Protein AF-A0A7X4Y322-F1 (afdb_monomer_lite)

Foldseek 3Di:
DVVPPDDAWDFDPPDLGDIDGPDDLVVVADPVRGRVNVVVVVVSVVVVVVVVVVVVPPPPPPPDDDDD

pLDDT: mean 82.87, std 16.88, range [44.19, 96.12]

Structure (mmCIF, N/CA/C/O backbone):
data_AF-A0A7X4Y322-F1
#
_entry.id   AF-A0A7X4Y322-F1
#
loop_
_atom_site.g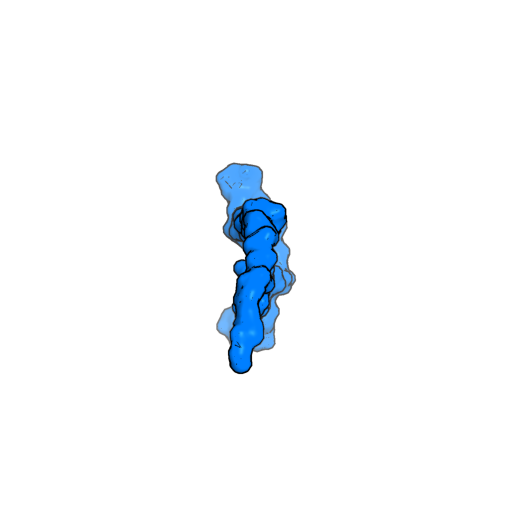roup_PDB
_atom_site.id
_atom_site.type_symbol
_atom_site.label_atom_id
_atom_site.label_alt_id
_atom_site.label_comp_id
_atom_site.label_asym_id
_atom_site.label_entity_id
_atom_site.label_seq_id
_atom_site.pdbx_PDB_ins_code
_atom_site.Cartn_x
_atom_site.Cartn_y
_atom_site.Cartn_z
_atom_site.occupancy
_atom_site.B_iso_or_equiv
_atom_site.auth_seq_id
_atom_site.auth_comp_id
_atom_site.auth_asym_id
_atom_site.auth_atom_id
_atom_site.pdbx_PDB_model_num
ATOM 1 N N . SER A 1 1 ? 7.732 -12.089 -9.914 1.00 61.62 1 SER A N 1
ATOM 2 C CA . SER A 1 1 ? 8.303 -11.666 -11.211 1.00 61.62 1 SER A CA 1
ATOM 3 C C . SER A 1 1 ? 7.442 -12.201 -12.329 1.00 61.62 1 SER A C 1
ATOM 5 O O . SER A 1 1 ? 6.689 -13.129 -12.045 1.00 61.62 1 SER A O 1
ATOM 7 N N . PRO A 1 2 ? 7.515 -11.674 -13.564 1.00 74.00 2 PRO A N 1
ATOM 8 C CA . PRO A 1 2 ? 6.615 -12.074 -14.653 1.00 74.00 2 PRO A CA 1
ATOM 9 C C . PRO A 1 2 ? 6.532 -13.596 -14.863 1.00 74.00 2 PRO A C 1
ATOM 11 O O . PRO A 1 2 ? 5.471 -14.116 -15.181 1.00 74.00 2 PRO A O 1
ATOM 14 N N . ASP A 1 3 ? 7.622 -14.311 -14.563 1.00 83.62 3 ASP A N 1
ATOM 15 C CA . ASP A 1 3 ? 7.730 -15.769 -14.699 1.00 83.62 3 ASP A CA 1
ATOM 16 C C . ASP A 1 3 ? 7.308 -16.567 -13.445 1.00 83.62 3 ASP A C 1
ATOM 18 O O . ASP A 1 3 ? 7.518 -17.776 -13.381 1.00 83.62 3 ASP A O 1
ATOM 22 N N . GLY A 1 4 ? 6.806 -15.913 -12.391 1.00 79.19 4 GLY A N 1
ATOM 23 C CA . GLY A 1 4 ? 6.329 -16.547 -11.148 1.00 79.19 4 GLY A CA 1
ATOM 24 C C . GLY A 1 4 ? 7.394 -17.234 -10.276 1.00 79.19 4 GLY A C 1
ATOM 25 O O . GLY A 1 4 ? 7.075 -17.747 -9.211 1.00 79.19 4 GLY A O 1
ATOM 26 N N . ARG A 1 5 ? 8.665 -17.238 -10.695 1.00 85.12 5 ARG A N 1
ATOM 27 C CA . ARG A 1 5 ? 9.768 -17.942 -10.008 1.00 85.12 5 ARG A CA 1
ATOM 28 C C . ARG A 1 5 ? 10.292 -17.248 -8.757 1.00 85.12 5 ARG A C 1
ATOM 30 O O . ARG A 1 5 ? 10.904 -17.896 -7.914 1.00 85.12 5 ARG A O 1
ATOM 37 N N . LEU A 1 6 ? 10.095 -15.938 -8.659 1.00 85.25 6 LEU A N 1
ATOM 38 C CA . LEU A 1 6 ? 10.540 -15.140 -7.523 1.00 85.25 6 LEU A CA 1
ATOM 39 C C . LEU A 1 6 ? 9.322 -14.615 -6.774 1.00 85.25 6 LEU A C 1
ATOM 41 O O . LEU A 1 6 ? 8.437 -13.994 -7.375 1.00 85.25 6 LEU A O 1
ATOM 45 N N . VAL A 1 7 ? 9.319 -14.857 -5.466 1.00 87.19 7 VAL A N 1
ATOM 46 C CA . VAL A 1 7 ? 8.348 -14.289 -4.534 1.00 87.19 7 VAL A CA 1
ATOM 47 C C . VAL A 1 7 ? 8.657 -12.804 -4.379 1.00 87.19 7 VAL A C 1
ATOM 49 O O . VAL A 1 7 ? 9.748 -12.432 -3.954 1.00 87.19 7 VAL A O 1
ATOM 52 N N . GLU A 1 8 ? 7.701 -11.954 -4.746 1.00 89.50 8 GLU A N 1
ATOM 53 C CA . GLU A 1 8 ? 7.857 -10.494 -4.679 1.00 89.50 8 GLU A CA 1
ATOM 54 C C . GLU A 1 8 ? 7.180 -9.885 -3.454 1.00 89.50 8 GLU A C 1
ATOM 56 O O . GLU A 1 8 ? 7.657 -8.869 -2.945 1.00 89.50 8 GLU A O 1
ATOM 61 N N . ILE A 1 9 ? 6.084 -10.495 -2.993 1.00 92.31 9 ILE A N 1
ATOM 62 C CA . ILE A 1 9 ? 5.280 -10.042 -1.857 1.00 92.31 9 ILE A CA 1
ATOM 63 C C . ILE A 1 9 ? 4.841 -11.262 -1.041 1.00 92.31 9 ILE A C 1
ATOM 65 O O . ILE A 1 9 ? 4.473 -12.289 -1.614 1.00 92.31 9 ILE A O 1
ATOM 69 N N . ILE A 1 10 ? 4.872 -11.138 0.285 1.00 94.00 10 ILE A N 1
ATOM 70 C CA . ILE A 1 10 ? 4.305 -12.100 1.234 1.00 94.00 10 ILE A CA 1
ATOM 71 C C . ILE A 1 10 ? 3.307 -11.409 2.161 1.00 94.00 10 ILE A C 1
ATOM 73 O O . ILE A 1 10 ? 3.525 -10.269 2.573 1.00 94.00 10 ILE A O 1
ATOM 77 N N . GLU A 1 11 ? 2.251 -12.130 2.529 1.00 94.88 11 GLU A N 1
ATOM 78 C CA . GLU A 1 11 ? 1.247 -11.704 3.505 1.00 94.88 11 GLU A CA 1
ATOM 79 C C . GLU A 1 11 ? 1.033 -12.815 4.539 1.00 94.88 11 GLU A C 1
ATOM 81 O O . GLU A 1 11 ? 1.150 -14.001 4.219 1.00 94.88 11 GLU A O 1
ATOM 86 N N . LEU A 1 12 ? 0.727 -12.441 5.785 1.00 94.50 12 LEU A N 1
ATOM 87 C CA . LEU A 1 12 ? 0.445 -13.390 6.864 1.00 94.50 12 LEU A CA 1
ATOM 88 C C . LEU A 1 12 ? -1.039 -13.335 7.231 1.00 94.50 12 LEU A C 1
ATOM 90 O O . LEU A 1 12 ? -1.517 -12.321 7.731 1.00 94.50 12 LEU A O 1
ATOM 94 N N . LYS A 1 13 ? -1.748 -14.447 7.010 1.00 91.69 13 LYS A N 1
ATOM 95 C CA . LYS A 1 13 ? -3.211 -14.540 7.143 1.00 91.69 13 LYS A CA 1
ATOM 96 C C . LYS A 1 13 ? -3.741 -14.166 8.533 1.00 91.69 13 LYS A C 1
ATOM 98 O O . LYS A 1 13 ? -4.774 -13.516 8.627 1.00 91.69 13 LYS A O 1
ATOM 103 N N . ASP A 1 14 ? -3.034 -14.561 9.589 1.00 92.44 14 ASP A N 1
ATOM 104 C CA . ASP A 1 14 ? -3.493 -14.408 10.977 1.00 92.44 14 ASP A CA 1
ATOM 105 C C . ASP A 1 14 ? -2.915 -13.160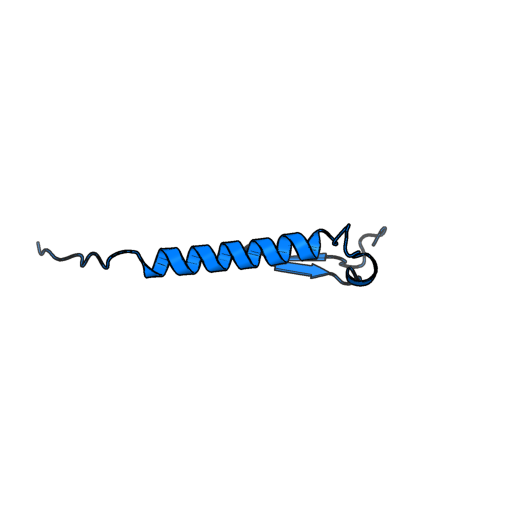 11.669 1.00 92.44 14 ASP A C 1
ATOM 107 O O . ASP A 1 14 ? -2.896 -13.067 12.896 1.00 92.44 14 ASP A O 1
ATOM 111 N N . HIS A 1 15 ? -2.425 -12.189 10.892 1.00 90.88 15 HIS A N 1
ATOM 112 C CA . HIS A 1 15 ? -1.941 -10.912 11.407 1.00 90.88 15 HIS A CA 1
ATOM 113 C C . HIS A 1 15 ? -2.766 -9.760 10.814 1.00 90.88 15 HIS A C 1
ATOM 115 O O . HIS A 1 15 ? -2.966 -9.727 9.601 1.00 90.88 15 HIS A O 1
ATOM 121 N N . PRO A 1 16 ? -3.225 -8.784 11.626 1.00 90.12 16 PRO A N 1
ATOM 122 C CA . PRO A 1 16 ? -4.161 -7.743 11.180 1.00 90.12 16 PRO A CA 1
ATOM 123 C C . PRO A 1 16 ? -3.625 -6.891 10.024 1.00 90.12 16 PRO A C 1
ATOM 125 O O . PRO A 1 16 ? -4.395 -6.379 9.216 1.00 90.12 16 PRO A O 1
ATOM 128 N N . TRP A 1 17 ? -2.304 -6.740 9.940 1.00 95.38 17 TRP A N 1
ATOM 129 C CA . TRP A 1 17 ? -1.634 -6.157 8.784 1.00 95.38 17 TRP A CA 1
ATOM 130 C C . TRP A 1 17 ? -0.188 -6.648 8.733 1.00 95.38 17 TRP A C 1
ATOM 132 O O . TRP A 1 17 ? 0.595 -6.335 9.629 1.00 95.38 17 TRP A O 1
ATOM 142 N N . PHE A 1 18 ? 0.170 -7.468 7.747 1.00 95.19 18 PHE A N 1
ATOM 143 C CA . PHE A 1 18 ? 1.540 -7.950 7.554 1.00 95.19 18 PHE A CA 1
ATOM 144 C C . PHE A 1 18 ? 1.835 -8.064 6.066 1.00 95.19 18 PHE A C 1
ATOM 146 O O . PHE A 1 18 ? 1.210 -8.868 5.378 1.00 95.19 18 PHE A O 1
ATOM 153 N N . ILE A 1 19 ? 2.800 -7.278 5.594 1.00 94.81 19 ILE A N 1
ATOM 154 C CA . ILE A 1 19 ? 3.261 -7.299 4.208 1.00 94.81 19 ILE A CA 1
ATOM 155 C C . ILE A 1 19 ? 4.788 -7.247 4.208 1.00 94.81 19 ILE A C 1
ATOM 157 O O . ILE A 1 19 ? 5.379 -6.354 4.815 1.00 94.81 19 ILE A O 1
ATOM 161 N N . GLY A 1 20 ? 5.420 -8.183 3.502 1.00 93.38 20 GLY A N 1
ATOM 162 C CA . GLY A 1 20 ? 6.841 -8.126 3.158 1.00 93.38 20 GLY A CA 1
ATOM 163 C C . GLY A 1 20 ? 7.005 -8.018 1.647 1.00 93.38 20 GLY A C 1
ATOM 164 O O . GLY A 1 20 ? 6.399 -8.803 0.926 1.00 93.38 20 GLY A O 1
ATOM 165 N N . CYS A 1 21 ? 7.805 -7.070 1.160 1.00 93.31 21 CYS A N 1
ATOM 166 C CA . CYS A 1 21 ? 8.101 -6.914 -0.265 1.00 93.31 21 CYS A CA 1
ATOM 167 C C . CYS A 1 21 ? 9.609 -6.974 -0.528 1.00 93.31 21 CYS A C 1
ATOM 169 O O . CYS 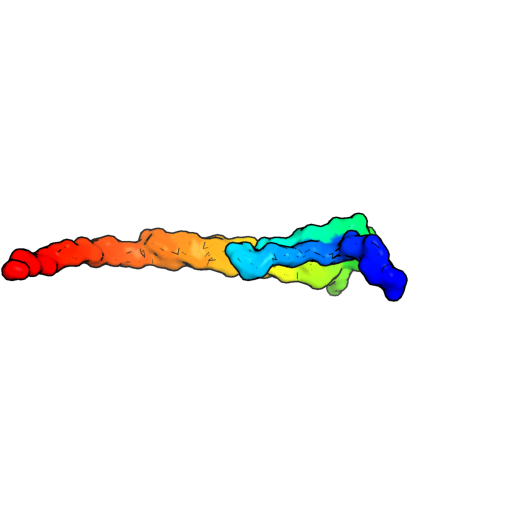A 1 21 ? 10.404 -6.496 0.276 1.00 93.31 21 CYS A O 1
ATOM 171 N N . GLN A 1 22 ? 10.000 -7.558 -1.662 1.00 92.62 22 GLN A N 1
ATOM 172 C CA . GLN A 1 22 ? 11.407 -7.636 -2.079 1.00 92.62 22 GLN A CA 1
ATOM 173 C C . GLN A 1 22 ? 11.897 -6.338 -2.748 1.00 92.62 22 GLN A C 1
ATOM 175 O O . GLN A 1 22 ? 13.082 -6.020 -2.715 1.00 92.62 22 GLN A O 1
ATOM 180 N N . PHE A 1 23 ? 10.989 -5.591 -3.375 1.00 90.75 23 PHE A N 1
ATOM 181 C CA . PHE A 1 23 ? 11.299 -4.327 -4.039 1.00 90.75 23 PHE A CA 1
ATOM 182 C C . PHE A 1 23 ? 11.329 -3.151 -3.054 1.00 90.75 23 PHE A C 1
ATOM 184 O O . PHE A 1 23 ? 10.894 -3.271 -1.912 1.00 90.75 23 PHE A O 1
ATOM 191 N N . HIS A 1 24 ? 11.793 -2.000 -3.547 1.00 92.56 24 HIS A N 1
ATOM 192 C CA . HIS A 1 24 ? 11.967 -0.757 -2.793 1.00 92.56 24 HIS A CA 1
ATOM 193 C C . HIS A 1 24 ? 10.824 0.253 -3.062 1.00 92.56 24 HIS A C 1
ATOM 195 O O . HIS A 1 24 ? 10.956 1.111 -3.948 1.00 92.56 24 HIS A O 1
ATOM 201 N N . PRO A 1 25 ? 9.662 0.159 -2.372 1.00 91.12 25 PRO A N 1
ATOM 202 C CA . PRO A 1 25 ? 8.542 1.092 -2.550 1.00 91.12 25 PRO A CA 1
ATOM 203 C C . PRO A 1 25 ? 8.873 2.534 -2.134 1.00 91.12 25 PRO A C 1
ATOM 205 O O . PRO A 1 25 ? 8.212 3.470 -2.585 1.00 91.12 25 PRO A O 1
ATOM 208 N N . GLU A 1 26 ? 9.906 2.740 -1.316 1.00 91.62 26 GLU A N 1
ATOM 209 C CA . GLU A 1 26 ? 10.365 4.046 -0.840 1.00 91.62 26 GLU A CA 1
ATOM 210 C C . GLU A 1 26 ? 10.778 4.976 -1.980 1.00 91.62 26 GLU A C 1
ATOM 212 O O . GLU A 1 26 ? 10.448 6.160 -1.955 1.00 91.62 26 GLU A O 1
ATOM 217 N N . PHE A 1 27 ? 11.407 4.451 -3.035 1.00 92.19 27 PHE A N 1
ATOM 218 C CA . PHE A 1 27 ? 11.847 5.273 -4.166 1.00 92.19 27 PHE A CA 1
ATOM 219 C C . PHE A 1 27 ? 10.681 5.772 -5.027 1.00 92.19 27 PHE A C 1
ATOM 221 O O . PHE A 1 27 ? 10.807 6.777 -5.736 1.00 92.19 27 PHE A O 1
ATOM 228 N N . LYS A 1 28 ? 9.532 5.089 -4.952 1.00 90.31 28 LYS A N 1
ATOM 229 C CA . LYS A 1 28 ? 8.305 5.452 -5.669 1.00 90.31 28 LYS A CA 1
ATOM 230 C C . LYS A 1 28 ? 7.373 6.346 -4.852 1.00 90.31 28 LYS A C 1
ATOM 232 O O . LYS A 1 28 ? 6.498 6.969 -5.439 1.00 90.31 28 LYS A O 1
ATOM 237 N N . SER A 1 29 ? 7.566 6.451 -3.538 1.00 91.75 29 SER A N 1
ATOM 238 C CA . SER A 1 29 ? 6.745 7.304 -2.676 1.00 91.75 29 SER A CA 1
ATOM 239 C C . SER A 1 29 ? 7.090 8.785 -2.861 1.00 91.75 29 SER A C 1
ATOM 241 O O . SER A 1 29 ? 8.266 9.158 -2.852 1.00 91.75 29 SER A O 1
ATOM 243 N N . LYS A 1 30 ? 6.080 9.652 -3.000 1.00 94.12 30 LYS A N 1
ATOM 244 C CA . LYS A 1 30 ? 6.240 11.114 -3.094 1.00 94.12 30 LYS A CA 1
ATOM 245 C C . LYS A 1 30 ? 5.474 11.824 -1.971 1.00 94.12 30 LYS A C 1
ATOM 247 O O . LYS A 1 30 ? 4.511 11.266 -1.457 1.00 94.12 30 LYS A O 1
ATOM 252 N N . PRO A 1 31 ? 5.845 13.065 -1.598 1.00 91.19 31 PRO A N 1
ATOM 253 C CA . PRO A 1 31 ? 5.156 13.798 -0.530 1.00 91.19 31 PRO A CA 1
ATOM 254 C C . PRO A 1 31 ? 3.649 13.990 -0.761 1.00 91.19 31 PRO A C 1
ATOM 256 O O . PRO A 1 31 ? 2.871 13.883 0.180 1.00 91.19 31 PRO A O 1
ATOM 259 N N . PHE A 1 32 ? 3.241 14.247 -2.008 1.00 94.81 32 PHE A N 1
ATOM 260 C CA . PHE A 1 32 ? 1.834 14.451 -2.388 1.00 94.81 32 PHE A CA 1
ATOM 261 C C . PHE A 1 32 ? 1.175 13.207 -2.998 1.00 94.81 32 PHE A C 1
ATOM 263 O O . PHE A 1 32 ? -0.015 13.235 -3.291 1.00 94.81 32 PHE A O 1
ATOM 270 N N . ASP A 1 33 ? 1.942 12.135 -3.187 1.00 94.12 33 ASP A N 1
ATOM 271 C CA . ASP A 1 33 ? 1.467 10.852 -3.705 1.00 94.12 33 ASP A CA 1
ATOM 272 C C . ASP A 1 33 ? 2.222 9.723 -2.981 1.00 94.12 33 ASP A C 1
ATOM 274 O O . ASP A 1 33 ? 3.210 9.172 -3.490 1.00 94.12 33 ASP A O 1
ATOM 278 N N . PRO A 1 34 ? 1.879 9.478 -1.704 1.00 94.94 34 PRO A N 1
ATOM 279 C CA . PRO A 1 34 ? 2.569 8.491 -0.895 1.00 94.94 34 PRO A CA 1
ATOM 280 C C . PRO A 1 34 ? 2.243 7.079 -1.381 1.00 94.94 34 PRO A C 1
ATOM 282 O O . PRO A 1 34 ? 1.104 6.764 -1.725 1.00 94.94 34 PRO A O 1
ATOM 285 N N . HIS A 1 35 ? 3.238 6.191 -1.348 1.00 95.19 35 HIS A N 1
ATOM 286 C CA . HIS A 1 35 ? 3.031 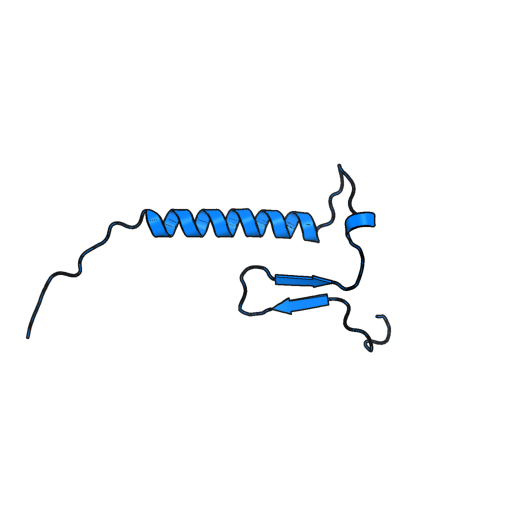4.822 -1.808 1.00 95.19 35 HIS A CA 1
ATOM 287 C C . HIS A 1 35 ? 1.945 4.117 -0.961 1.00 95.19 35 HIS A C 1
ATOM 289 O O . HIS A 1 35 ? 2.026 4.153 0.275 1.00 95.19 35 HIS A O 1
ATOM 295 N N . PRO A 1 36 ? 0.974 3.409 -1.576 1.00 94.38 36 PRO A N 1
ATOM 296 C CA . PRO A 1 36 ? -0.159 2.805 -0.865 1.00 94.38 36 PRO A CA 1
ATOM 297 C C . PRO A 1 36 ? 0.229 1.869 0.288 1.00 94.38 36 PRO A C 1
ATOM 299 O O . PRO A 1 36 ? -0.458 1.819 1.309 1.00 94.38 36 PRO A O 1
ATOM 302 N N . LEU A 1 37 ? 1.360 1.162 0.164 1.00 94.00 37 LEU A N 1
ATOM 303 C CA . LEU A 1 37 ? 1.891 0.315 1.242 1.00 94.00 37 LEU A CA 1
ATOM 304 C C . LEU A 1 37 ? 2.135 1.106 2.533 1.00 94.00 37 LEU A C 1
ATOM 306 O O . LEU A 1 37 ? 1.701 0.671 3.594 1.00 94.00 37 LEU A O 1
ATOM 310 N N . PHE A 1 38 ? 2.748 2.289 2.454 1.00 94.50 38 PHE A N 1
ATOM 311 C CA . PHE A 1 38 ? 3.006 3.100 3.645 1.00 94.50 38 PHE A CA 1
ATOM 312 C C . PHE A 1 38 ? 1.716 3.690 4.216 1.00 94.50 38 PHE A C 1
ATOM 314 O O . PHE A 1 38 ? 1.520 3.678 5.427 1.00 94.50 38 PHE A O 1
ATOM 321 N N . VAL A 1 39 ? 0.804 4.152 3.356 1.00 95.81 39 VAL A N 1
ATOM 322 C CA . VAL A 1 39 ? -0.497 4.686 3.793 1.00 95.81 39 VAL A CA 1
ATOM 323 C C . VAL A 1 39 ? -1.297 3.622 4.548 1.00 95.81 39 VAL A C 1
ATOM 325 O O . VAL A 1 39 ? -1.791 3.874 5.648 1.00 95.81 39 VAL A O 1
ATOM 328 N N . SER A 1 40 ? -1.394 2.417 3.981 1.00 95.31 40 SER A N 1
ATOM 329 C CA . SER A 1 40 ? -2.117 1.306 4.603 1.00 95.31 40 SER A CA 1
ATOM 330 C C . SER A 1 40 ? -1.455 0.828 5.900 1.00 95.31 40 SER A C 1
ATOM 332 O O . SER A 1 40 ? -2.170 0.561 6.864 1.00 95.31 40 SER A O 1
ATOM 334 N N . PHE A 1 41 ? -0.118 0.816 5.970 1.00 95.69 41 PHE A N 1
ATOM 335 C CA . PHE A 1 41 ? 0.619 0.484 7.190 1.00 95.69 41 PHE A CA 1
ATOM 336 C C . PHE A 1 41 ? 0.285 1.431 8.342 1.00 95.69 41 PHE A C 1
ATOM 338 O O . PHE A 1 41 ? -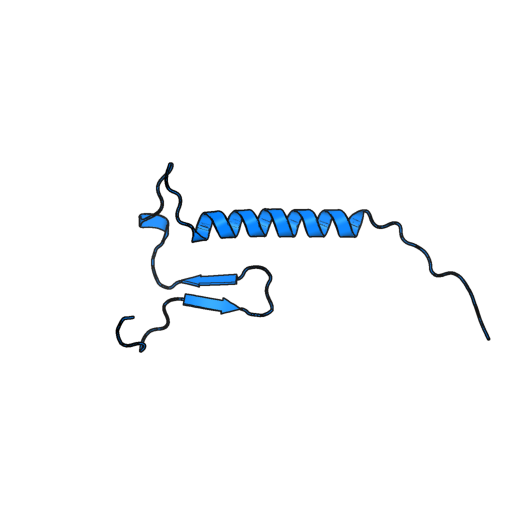0.064 0.995 9.438 1.00 95.69 41 PHE A O 1
ATOM 345 N N . ILE A 1 42 ? 0.354 2.742 8.096 1.00 96.12 42 ILE A N 1
ATOM 346 C CA . ILE A 1 42 ? 0.061 3.741 9.128 1.00 96.12 42 ILE A CA 1
ATOM 347 C C . ILE A 1 42 ? -1.399 3.651 9.572 1.00 96.12 42 ILE A C 1
ATOM 349 O O . ILE A 1 42 ? -1.674 3.721 10.770 1.00 96.12 42 ILE A O 1
ATOM 353 N N . LYS A 1 43 ? -2.330 3.431 8.636 1.00 96.12 43 LYS A N 1
ATOM 354 C CA . LYS A 1 43 ? -3.739 3.200 8.969 1.00 96.12 43 LYS A CA 1
ATOM 355 C C . LYS A 1 43 ? -3.906 1.987 9.891 1.00 96.12 43 LYS A C 1
ATOM 357 O O . LYS A 1 43 ? -4.528 2.116 10.939 1.00 96.12 43 LYS A O 1
ATOM 362 N N . ALA A 1 44 ? -3.279 0.858 9.564 1.00 95.62 44 ALA A N 1
ATOM 363 C CA . ALA A 1 44 ? -3.329 -0.338 10.400 1.00 95.62 44 ALA A CA 1
ATOM 364 C C . ALA A 1 44 ? -2.738 -0.109 11.803 1.00 95.62 44 ALA A C 1
ATOM 366 O O . ALA A 1 44 ? -3.279 -0.602 12.791 1.00 95.62 44 ALA A O 1
ATOM 367 N N . CYS A 1 45 ? -1.669 0.685 11.921 1.00 95.69 45 CYS A N 1
ATOM 368 C CA . CYS A 1 45 ? -1.111 1.085 13.216 1.00 95.69 45 CYS A CA 1
ATOM 369 C C . CYS A 1 45 ? -2.098 1.918 14.052 1.00 95.69 45 CYS A C 1
ATOM 371 O O . CYS A 1 45 ? -2.179 1.735 15.269 1.00 95.69 45 CYS A O 1
ATOM 373 N N . ILE A 1 46 ? -2.850 2.825 13.418 1.00 96.12 46 ILE A N 1
ATOM 374 C CA . ILE A 1 46 ? -3.895 3.617 14.083 1.00 96.12 46 ILE A CA 1
ATOM 375 C C . ILE A 1 46 ? -5.032 2.703 14.550 1.00 96.12 46 ILE A C 1
ATOM 377 O O . ILE A 1 46 ? -5.423 2.777 15.715 1.00 96.12 46 ILE A O 1
ATOM 381 N N . ASP A 1 47 ? -5.504 1.805 13.687 1.00 95.12 47 ASP A N 1
ATOM 382 C CA . ASP A 1 47 ? -6.582 0.865 14.004 1.00 95.12 47 ASP A CA 1
ATOM 383 C C . ASP A 1 47 ? -6.184 -0.062 15.167 1.00 95.12 47 ASP A C 1
ATOM 385 O O . ASP A 1 47 ? -6.930 -0.212 16.137 1.00 95.12 47 ASP A O 1
ATOM 389 N N . ALA A 1 48 ? -4.960 -0.599 15.149 1.00 93.56 48 ALA A N 1
ATOM 390 C CA . ALA A 1 48 ? -4.420 -1.409 16.241 1.00 93.56 48 ALA A CA 1
ATOM 391 C C . ALA A 1 48 ? -4.291 -0.620 17.557 1.00 93.56 48 ALA A C 1
ATOM 393 O O . ALA A 1 48 ? -4.526 -1.161 18.640 1.00 93.56 48 ALA A O 1
ATOM 394 N N . LYS A 1 49 ? -3.932 0.670 17.493 1.00 94.19 49 LYS A N 1
ATOM 395 C CA . LYS A 1 49 ? -3.903 1.540 18.678 1.00 94.19 49 LYS A CA 1
ATOM 396 C C . LYS A 1 49 ? -5.308 1.740 19.250 1.00 94.19 49 LYS A C 1
ATOM 398 O O . LYS A 1 49 ? -5.468 1.650 20.465 1.00 94.19 49 LYS A O 1
ATOM 403 N N . LEU A 1 50 ? -6.305 1.984 18.400 1.00 92.31 50 LEU A N 1
ATOM 404 C CA . LEU A 1 50 ? -7.698 2.159 18.819 1.00 92.31 50 LEU A CA 1
ATOM 405 C C . LEU A 1 50 ? -8.241 0.893 19.497 1.00 92.31 50 LEU A C 1
ATOM 407 O O . LEU A 1 50 ? -8.793 0.987 20.591 1.00 92.31 50 LEU A O 1
ATOM 411 N N . GLN A 1 51 ? -7.989 -0.285 18.924 1.00 88.44 51 GLN A N 1
ATOM 412 C CA . GLN A 1 51 ? -8.403 -1.569 19.509 1.00 88.44 51 GLN A CA 1
ATOM 413 C C . GLN A 1 51 ? -7.820 -1.795 20.916 1.00 88.44 51 GLN A C 1
ATOM 415 O O . GLN A 1 51 ? -8.525 -2.206 21.833 1.00 88.44 51 GLN A O 1
ATOM 420 N N . ARG A 1 52 ? -6.553 -1.425 21.144 1.00 85.25 52 ARG A N 1
ATOM 421 C CA . ARG A 1 52 ? -5.945 -1.512 22.487 1.00 85.25 52 ARG A CA 1
ATOM 422 C C . ARG A 1 52 ? -6.601 -0.572 23.504 1.00 85.25 52 ARG A C 1
ATOM 424 O O . ARG A 1 52 ? -6.700 -0.908 24.684 1.00 85.25 52 ARG A O 1
ATOM 431 N N . THR A 1 53 ? -7.039 0.613 23.073 1.00 78.31 53 THR A N 1
ATOM 432 C CA . THR A 1 53 ? -7.704 1.575 23.972 1.00 78.31 53 THR A CA 1
ATOM 433 C C . THR A 1 53 ? -9.112 1.135 24.372 1.00 78.31 53 THR A C 1
ATOM 435 O O . THR A 1 53 ? -9.526 1.375 25.508 1.00 78.31 53 THR A O 1
ATOM 438 N N . THR A 1 54 ? -9.832 0.444 23.485 1.00 69.94 54 THR A N 1
ATOM 439 C CA . THR A 1 54 ? -11.174 -0.071 23.785 1.00 69.94 54 THR A CA 1
ATOM 440 C C . THR A 1 54 ? -11.133 -1.227 24.780 1.00 69.94 54 THR A C 1
ATOM 442 O O . THR A 1 54 ? -11.955 -1.256 25.692 1.00 69.94 54 THR A O 1
ATOM 445 N N . ASP A 1 55 ? -10.124 -2.099 24.695 1.00 65.44 55 ASP A N 1
ATOM 446 C CA . ASP A 1 55 ? -9.960 -3.220 25.633 1.00 65.44 55 ASP A CA 1
ATOM 447 C C . ASP A 1 55 ? -9.619 -2.769 27.062 1.00 65.44 55 ASP A C 1
ATOM 449 O O . ASP A 1 55 ? -9.982 -3.431 28.030 1.00 65.44 55 ASP A O 1
ATOM 453 N N . THR A 1 56 ? -8.973 -1.608 27.220 1.00 61.12 56 THR A N 1
ATOM 454 C CA . THR A 1 56 ? -8.593 -1.078 28.545 1.00 61.12 56 THR A CA 1
ATOM 455 C C . THR A 1 56 ? -9.761 -0.386 29.267 1.00 61.12 56 THR A C 1
ATOM 457 O O . THR A 1 56 ? -9.713 -0.201 30.480 1.00 61.12 56 THR A O 1
ATOM 460 N N . THR A 1 57 ? -10.828 -0.017 28.546 1.00 58.28 57 THR A N 1
ATOM 461 C CA . THR A 1 57 ? -11.966 0.751 29.098 1.00 58.28 57 THR A CA 1
ATOM 462 C C . THR A 1 57 ? -13.226 -0.102 29.293 1.00 58.28 57 THR A C 1
ATOM 464 O O . THR A 1 57 ? -14.275 0.414 29.680 1.00 58.28 57 THR A O 1
ATOM 467 N N . ALA A 1 58 ? -13.154 -1.415 29.055 1.00 51.34 58 ALA A N 1
ATOM 468 C CA . ALA A 1 58 ? -14.232 -2.318 29.432 1.00 51.34 58 ALA A CA 1
ATOM 469 C C . ALA A 1 58 ? -14.251 -2.445 30.969 1.00 51.34 58 ALA A C 1
ATOM 471 O O . ALA A 1 58 ? -13.244 -2.857 31.550 1.00 51.34 58 ALA A O 1
ATOM 472 N N . PRO A 1 59 ? -15.352 -2.094 31.665 1.00 52.53 59 PRO A N 1
ATOM 473 C CA . PRO A 1 59 ? -15.429 -2.322 33.095 1.00 52.53 59 PRO A CA 1
ATOM 474 C C . PRO A 1 59 ? -15.303 -3.824 33.330 1.00 52.53 59 PRO A C 1
ATOM 476 O O . PRO A 1 59 ? -16.045 -4.616 32.744 1.00 52.53 59 PRO A O 1
ATOM 479 N N . THR A 1 60 ? -14.364 -4.200 34.194 1.00 54.50 60 THR A N 1
ATOM 480 C CA . THR A 1 60 ? -14.276 -5.518 34.817 1.00 54.50 60 THR A CA 1
ATOM 481 C C . THR A 1 60 ? -15.629 -5.847 35.449 1.00 54.50 60 THR A C 1
ATOM 483 O O . THR A 1 60 ? -15.868 -5.573 36.622 1.00 54.50 60 THR A O 1
ATOM 486 N N . SER A 1 61 ? -16.551 -6.419 34.673 1.00 52.12 61 SER A N 1
ATOM 487 C CA . SER A 1 61 ? -17.696 -7.130 35.221 1.00 52.12 61 SER A CA 1
ATOM 488 C C . SER A 1 61 ? -17.142 -8.412 35.810 1.00 52.12 61 SER A C 1
ATOM 490 O O . SER A 1 61 ? -16.949 -9.413 35.118 1.00 52.12 61 SER A O 1
ATOM 492 N N . LEU A 1 62 ? -16.848 -8.344 37.109 1.00 49.03 62 LEU A N 1
ATOM 493 C CA . LEU A 1 62 ? -16.802 -9.512 37.964 1.00 49.03 62 LEU A CA 1
ATOM 494 C C . LEU A 1 62 ? -18.053 -10.345 37.667 1.00 49.03 62 LEU A C 1
ATOM 496 O O . LEU A 1 62 ? -19.166 -9.941 38.000 1.00 49.03 62 LEU A O 1
ATOM 500 N N . LYS A 1 63 ? -17.879 -11.521 37.061 1.00 47.25 63 LYS A N 1
ATOM 501 C CA . LYS A 1 63 ? -18.872 -12.584 37.195 1.00 47.25 63 LYS A CA 1
ATOM 502 C C . LYS A 1 63 ? -18.797 -13.068 38.641 1.00 47.25 63 LYS A C 1
ATOM 504 O O . LYS A 1 63 ? -18.008 -13.949 38.969 1.00 47.25 63 LYS A O 1
ATOM 509 N N . SER A 1 64 ? -19.557 -12.419 39.519 1.00 50.38 64 SER A N 1
ATOM 510 C CA . SER A 1 64 ? -19.983 -13.013 40.779 1.00 50.38 64 SER A CA 1
ATOM 511 C C . SER A 1 64 ? -21.132 -13.989 40.504 1.00 50.38 64 SER A C 1
ATOM 513 O O . SER A 1 64 ? -21.887 -13.810 39.548 1.00 50.38 64 SER A O 1
ATOM 515 N N . SER A 1 65 ? -21.278 -14.974 41.398 1.00 48.31 65 SER A N 1
ATOM 516 C CA . SER A 1 65 ? -22.399 -15.926 41.541 1.00 48.31 65 SER A CA 1
ATOM 517 C C . SER A 1 65 ? -22.580 -16.971 40.421 1.00 48.31 65 SER A C 1
ATOM 519 O O . SER A 1 65 ? -22.515 -16.659 39.244 1.00 48.31 65 SER A O 1
ATOM 521 N N . SER A 1 66 ? -22.841 -18.250 40.696 1.00 44.19 66 SER A N 1
ATOM 522 C CA . SER A 1 66 ? -23.161 -18.942 41.952 1.00 44.19 66 SER A CA 1
ATOM 523 C C . SER A 1 66 ? -23.225 -20.448 41.685 1.00 44.19 66 SER A C 1
ATOM 525 O O . SER A 1 66 ? -23.612 -20.871 40.598 1.00 44.19 66 SER A O 1
ATOM 527 N N . SER A 1 67 ? -22.886 -21.220 42.714 1.00 46.25 67 SER A N 1
ATOM 528 C CA . SER A 1 67 ? -23.112 -22.653 42.882 1.00 46.25 67 SER A CA 1
ATOM 529 C C . SER A 1 67 ? -24.480 -23.140 42.393 1.00 46.25 67 SER A C 1
ATOM 531 O O . SER A 1 67 ? -25.488 -22.491 42.669 1.00 46.25 67 SER A O 1
ATOM 533 N N . THR A 1 68 ? -24.518 -24.324 41.783 1.00 51.97 68 THR A N 1
ATOM 534 C CA . THR A 1 68 ? -25.361 -25.476 42.167 1.00 51.97 68 THR A CA 1
ATOM 535 C C . THR A 1 68 ? -24.750 -26.724 41.542 1.00 51.97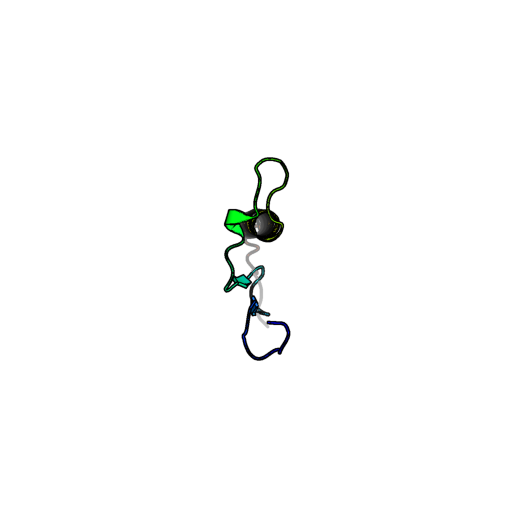 68 THR A C 1
ATOM 537 O O . THR A 1 68 ? -24.346 -26.636 40.361 1.00 51.97 68 THR A O 1
#

Secondary structure (DSSP, 8-state):
-TTS-S--EEE-TTSSS-EEESS-GGGG-BTTB--HHHHHHHHHHHHHHHHHHHHHTS----------

Radius of gyration: 20.51 Å; chains: 1; bounding box: 37×40×58 Å

Sequence (68 aa):
SPDGRLVEIIELKDHPWFIGCQFHPEFKSKPFDPHPLFVSFIKACIDAKLQRTTDTTAPTSLKSSSST